Protein AF-A0A2S6TE26-F1 (afdb_monomer_lite)

Sequence (71 aa):
MPVIDIHTHSLSDNWLKLVREKGRPELDIGKNAKGGEFLVEFGTPSMAFHKAMFDYEQRIRDMDAEAIDVS

Foldseek 3Di:
DAAADPDDAADEPVNVVCCPVPVPPQWDWDADPVRFIAIDGNNHTDGTDDPCSHDVVVVVVVCVVVRHPYD

pLDDT: mean 96.61, std 2.17, range [86.75, 98.69]

Structure (mmCIF, N/CA/C/O backbone):
data_AF-A0A2S6TE26-F1
#
_entry.id   AF-A0A2S6TE26-F1
#
loop_
_atom_site.group_PDB
_atom_site.id
_atom_site.type_symbol
_atom_site.label_atom_id
_atom_site.label_alt_id
_atom_site.label_comp_id
_atom_site.label_asym_id
_atom_site.label_entity_id
_atom_site.label_seq_id
_atom_site.pdbx_PDB_ins_code
_atom_site.Cartn_x
_atom_site.Cartn_y
_atom_site.Cartn_z
_atom_site.occupancy
_atom_site.B_iso_or_equiv
_atom_site.auth_seq_id
_atom_site.auth_comp_id
_atom_site.auth_asym_id
_atom_site.auth_atom_id
_atom_site.pdbx_PDB_model_num
ATOM 1 N N . MET A 1 1 ? -9.982 -1.870 26.427 1.00 86.75 1 MET A N 1
ATOM 2 C CA . MET A 1 1 ? -8.676 -1.347 25.965 1.00 86.75 1 MET A CA 1
ATOM 3 C C . MET A 1 1 ? -8.713 -1.336 24.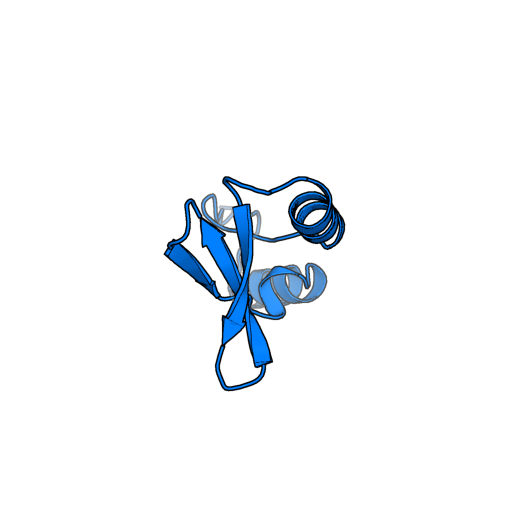449 1.00 86.75 1 MET A C 1
ATOM 5 O O . MET A 1 1 ? -9.312 -2.274 23.938 1.00 86.75 1 MET A O 1
ATOM 9 N N . PRO A 1 2 ? -8.138 -0.330 23.769 1.00 97.44 2 PRO A N 1
ATOM 10 C CA . PRO A 1 2 ? -8.105 -0.315 22.309 1.00 97.44 2 PRO A CA 1
ATOM 11 C C . PRO A 1 2 ? -7.214 -1.438 21.759 1.00 97.44 2 PRO A C 1
ATOM 13 O O . PRO A 1 2 ? -6.154 -1.716 22.330 1.00 97.44 2 PRO A O 1
ATOM 16 N N . VAL A 1 3 ? -7.639 -2.062 20.664 1.00 98.44 3 VAL A N 1
ATOM 17 C CA . VAL A 1 3 ? -6.859 -3.007 19.855 1.00 98.44 3 VAL A CA 1
ATOM 18 C C . VAL A 1 3 ? -6.093 -2.213 18.800 1.00 98.44 3 VAL A C 1
ATOM 20 O O . VAL A 1 3 ? -6.687 -1.455 18.036 1.00 98.44 3 VAL A O 1
ATOM 23 N N . ILE A 1 4 ? -4.766 -2.361 18.780 1.00 98.44 4 ILE A N 1
ATOM 24 C CA . ILE A 1 4 ? -3.878 -1.572 17.918 1.00 98.44 4 ILE A CA 1
ATOM 25 C C . ILE A 1 4 ? -3.062 -2.516 17.033 1.00 98.44 4 ILE A C 1
ATOM 27 O O . ILE A 1 4 ? -2.266 -3.306 17.548 1.00 98.44 4 ILE A O 1
ATOM 31 N N . ASP A 1 5 ? -3.230 -2.398 15.717 1.00 98.31 5 ASP A N 1
ATOM 32 C CA . ASP A 1 5 ? -2.409 -3.074 14.710 1.00 98.31 5 ASP A CA 1
ATOM 33 C C . ASP A 1 5 ? -1.293 -2.142 14.229 1.00 98.31 5 ASP A C 1
ATOM 35 O O . ASP A 1 5 ? -1.495 -1.275 13.387 1.00 98.31 5 ASP A O 1
ATOM 39 N N . ILE A 1 6 ? -0.087 -2.325 14.762 1.00 97.94 6 ILE A N 1
ATOM 40 C CA . ILE A 1 6 ? 1.079 -1.508 14.395 1.00 97.94 6 ILE A CA 1
ATOM 41 C C . ILE A 1 6 ? 1.822 -2.016 13.150 1.00 97.94 6 ILE A C 1
ATOM 43 O O . ILE A 1 6 ? 2.857 -1.448 12.796 1.00 97.94 6 ILE A O 1
ATOM 47 N N . HIS A 1 7 ? 1.383 -3.117 12.531 1.00 97.75 7 HIS A N 1
ATOM 48 C CA . HIS A 1 7 ? 2.102 -3.740 11.422 1.00 97.75 7 HIS A CA 1
ATOM 49 C C . HIS A 1 7 ? 1.155 -4.113 10.286 1.00 97.75 7 HIS A C 1
ATOM 51 O O . HIS A 1 7 ? 0.900 -5.282 9.997 1.00 97.75 7 HIS A O 1
ATOM 57 N N . THR A 1 8 ? 0.762 -3.084 9.545 1.00 95.06 8 THR A N 1
ATOM 58 C CA . THR A 1 8 ? 0.034 -3.217 8.289 1.00 95.06 8 THR A CA 1
ATOM 59 C C . THR A 1 8 ? 0.691 -2.424 7.167 1.00 95.06 8 THR A C 1
ATOM 61 O O . THR A 1 8 ? 1.527 -1.554 7.409 1.00 95.06 8 THR A O 1
ATOM 64 N N . HIS A 1 9 ? 0.280 -2.701 5.931 1.00 93.88 9 HIS A N 1
ATOM 65 C CA . HIS A 1 9 ? 0.742 -2.001 4.739 1.00 93.88 9 HIS A CA 1
ATOM 66 C C . HIS A 1 9 ? -0.440 -1.661 3.831 1.00 93.88 9 HIS A C 1
ATOM 68 O O . HIS A 1 9 ? -1.231 -2.536 3.479 1.00 93.88 9 HIS A O 1
ATOM 74 N N . SER A 1 10 ? -0.494 -0.406 3.388 1.00 96.00 10 SER A N 1
ATOM 75 C CA . SER A 1 10 ? -1.334 0.051 2.278 1.00 96.00 10 SER A CA 1
ATOM 76 C C . SER A 1 10 ? -0.467 0.798 1.271 1.00 96.00 10 SER A C 1
ATOM 78 O O . SER A 1 10 ? 0.516 1.450 1.630 1.00 96.00 10 SER A O 1
ATOM 80 N N . LEU A 1 11 ? -0.839 0.723 0.001 1.00 96.94 11 LEU A N 1
ATOM 81 C CA . LEU A 1 11 ? -0.163 1.377 -1.109 1.00 96.94 11 LEU A CA 1
ATOM 82 C C . LEU A 1 11 ? -1.067 2.474 -1.662 1.00 96.94 11 LEU A C 1
ATOM 84 O O . LEU A 1 11 ? -2.283 2.324 -1.721 1.00 96.94 11 LEU A O 1
ATOM 88 N N . SER A 1 12 ? -0.466 3.575 -2.106 1.00 97.00 12 SER A N 1
ATOM 89 C CA . SER A 1 12 ? -1.205 4.642 -2.783 1.00 97.00 12 SER A CA 1
ATOM 90 C C . SER A 1 12 ? -0.962 4.605 -4.287 1.00 97.00 12 SER A C 1
ATOM 92 O O . SER A 1 12 ? 0.137 4.277 -4.748 1.00 97.00 12 SER A O 1
ATOM 94 N N . ASP A 1 13 ? -1.956 5.043 -5.057 1.00 96.00 13 ASP A N 1
ATOM 95 C CA . ASP A 1 13 ? -1.816 5.223 -6.506 1.00 96.00 13 ASP A CA 1
ATOM 96 C C . ASP A 1 13 ? -0.693 6.212 -6.853 1.00 96.00 13 ASP A C 1
ATOM 98 O O . ASP A 1 13 ? 0.031 6.030 -7.832 1.00 96.00 13 ASP A O 1
ATOM 102 N N . ASN A 1 14 ? -0.491 7.238 -6.017 1.00 97.81 14 ASN A N 1
ATOM 103 C CA . ASN A 1 14 ? 0.586 8.214 -6.186 1.00 97.81 14 ASN A CA 1
ATOM 104 C C . ASN A 1 14 ? 1.974 7.589 -6.004 1.00 97.81 14 ASN A C 1
ATOM 106 O O . ASN A 1 14 ? 2.889 7.913 -6.763 1.00 97.81 14 ASN A O 1
ATOM 110 N N . TRP A 1 15 ? 2.139 6.683 -5.036 1.00 97.44 15 TRP A N 1
ATOM 111 C CA . TRP A 1 15 ? 3.383 5.928 -4.883 1.00 97.44 15 TRP A CA 1
ATOM 112 C C . TRP A 1 15 ? 3.629 5.034 -6.100 1.00 97.44 15 TRP A C 1
ATOM 114 O O . TRP A 1 15 ? 4.712 5.077 -6.681 1.00 97.44 15 TRP A O 1
ATOM 124 N N . LEU A 1 16 ? 2.609 4.297 -6.553 1.00 97.00 16 LEU A N 1
ATOM 125 C CA . LEU A 1 16 ? 2.731 3.431 -7.727 1.00 97.00 16 LEU A CA 1
ATOM 126 C C . LEU A 1 16 ? 3.097 4.236 -8.983 1.00 97.00 16 LEU A C 1
ATOM 128 O O . LEU A 1 16 ? 3.953 3.821 -9.766 1.00 97.00 16 LEU A O 1
ATOM 132 N N . LYS A 1 17 ? 2.495 5.417 -9.158 1.00 98.00 17 LYS A N 1
ATOM 13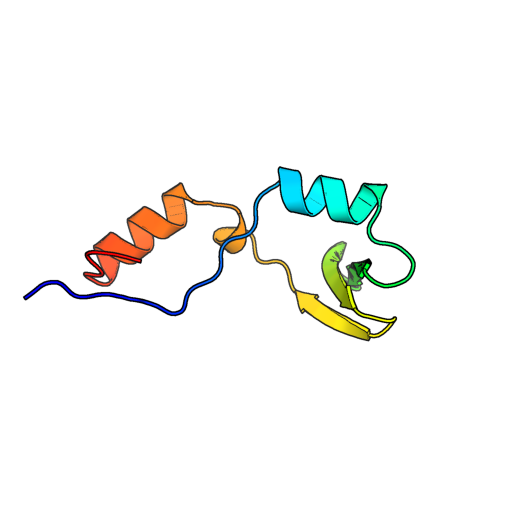3 C CA . LYS A 1 17 ? 2.846 6.363 -10.222 1.00 98.00 17 LYS A CA 1
ATOM 134 C C . LYS A 1 17 ? 4.310 6.799 -10.127 1.00 98.00 17 LYS A C 1
ATOM 136 O O . LYS A 1 17 ? 5.017 6.749 -11.130 1.00 98.00 17 LYS A O 1
ATOM 141 N N . LEU A 1 18 ? 4.780 7.167 -8.934 1.00 98.25 18 LEU A N 1
ATOM 142 C CA . LEU A 1 18 ? 6.165 7.584 -8.716 1.00 98.25 18 LEU A CA 1
ATOM 143 C C . LEU A 1 18 ? 7.163 6.467 -9.055 1.00 98.25 18 LEU A C 1
ATOM 145 O O . LEU A 1 18 ? 8.167 6.735 -9.712 1.00 98.25 18 LEU A O 1
ATOM 149 N N . VAL A 1 19 ? 6.872 5.220 -8.667 1.00 97.94 19 VAL A N 1
ATOM 150 C CA . VAL A 1 19 ? 7.708 4.058 -9.014 1.00 97.94 19 VAL A CA 1
ATOM 151 C C . VAL A 1 19 ? 7.772 3.866 -10.529 1.00 97.94 19 VAL A C 1
ATOM 153 O O . VAL A 1 19 ? 8.853 3.668 -11.074 1.00 97.94 19 VAL A O 1
ATOM 156 N N . ARG A 1 20 ? 6.650 3.996 -11.245 1.00 97.44 20 ARG A N 1
ATOM 157 C CA . ARG A 1 20 ? 6.652 3.892 -12.716 1.00 97.44 20 ARG A CA 1
ATOM 158 C C . ARG A 1 20 ? 7.450 5.002 -13.393 1.00 97.44 20 ARG A C 1
ATOM 160 O O . ARG A 1 20 ? 8.086 4.752 -14.411 1.00 97.44 20 ARG A O 1
ATOM 167 N N . GLU A 1 21 ? 7.394 6.218 -12.857 1.00 98.25 21 GLU A N 1
ATOM 168 C CA . GLU A 1 21 ? 8.070 7.380 -13.440 1.00 98.25 21 GLU A CA 1
ATOM 169 C C . GLU A 1 21 ? 9.571 7.415 -13.130 1.00 98.25 21 GLU A C 1
ATOM 171 O O . GLU A 1 21 ? 10.350 7.885 -13.959 1.00 98.25 21 GLU A O 1
ATOM 176 N N . LYS A 1 22 ? 9.978 6.972 -11.933 1.00 98.38 22 LYS A N 1
ATOM 177 C CA . LYS A 1 22 ? 11.324 7.235 -11.393 1.00 98.38 22 LYS A CA 1
ATOM 178 C C . LYS A 1 22 ? 11.983 6.055 -10.685 1.00 98.38 22 LYS A C 1
ATOM 180 O O . LYS A 1 22 ? 13.093 6.212 -10.198 1.00 98.38 22 LYS A O 1
ATOM 185 N N . GLY A 1 23 ? 11.312 4.913 -10.576 1.00 97.06 23 GLY A N 1
ATOM 186 C CA . GLY A 1 23 ? 11.789 3.793 -9.765 1.00 97.06 23 GLY A CA 1
ATOM 187 C C . GLY A 1 23 ? 13.025 3.100 -10.330 1.00 97.06 23 GLY A C 1
ATOM 188 O O . GLY A 1 23 ? 13.815 2.561 -9.566 1.00 97.06 23 GLY A O 1
ATOM 189 N N . ARG A 1 24 ? 13.208 3.111 -11.655 1.00 97.38 24 ARG A N 1
ATOM 190 C CA . ARG A 1 24 ? 14.297 2.379 -12.312 1.00 97.38 24 ARG A CA 1
ATOM 191 C C . ARG A 1 24 ? 15.660 3.057 -12.089 1.00 97.38 24 ARG A C 1
ATOM 193 O O . ARG A 1 24 ? 15.729 4.282 -12.192 1.00 97.38 24 ARG A O 1
ATOM 200 N N . PRO A 1 25 ? 16.748 2.271 -11.954 1.00 96.38 25 PRO A N 1
ATOM 201 C CA . PRO A 1 25 ? 16.805 0.814 -12.149 1.00 96.38 25 PRO A CA 1
ATOM 202 C C . PRO A 1 25 ? 16.439 -0.043 -10.924 1.00 96.38 25 PRO A C 1
ATOM 204 O O . PRO A 1 25 ? 16.267 -1.249 -11.088 1.00 96.38 25 PRO A O 1
ATOM 207 N N . GLU A 1 26 ? 16.327 0.527 -9.725 1.00 98.00 26 GLU A N 1
ATOM 208 C CA . GLU A 1 26 ? 16.179 -0.245 -8.484 1.00 98.00 26 GLU A CA 1
ATOM 209 C C . GLU A 1 26 ? 14.770 -0.809 -8.280 1.00 98.00 26 GLU A C 1
ATOM 211 O O . GLU A 1 26 ? 14.625 -1.921 -7.779 1.00 98.00 26 GLU A O 1
ATOM 216 N N . LEU A 1 27 ? 13.740 -0.070 -8.685 1.00 98.19 27 LEU A N 1
ATOM 217 C CA . LEU A 1 27 ? 12.335 -0.443 -8.562 1.00 98.19 27 LEU A CA 1
ATOM 218 C C . LEU A 1 27 ? 11.657 -0.447 -9.934 1.00 98.19 27 LEU A C 1
ATOM 220 O O . LEU A 1 27 ? 11.738 0.518 -10.696 1.00 98.19 27 LEU A O 1
ATOM 224 N N . ASP A 1 28 ? 10.931 -1.517 -10.238 1.00 98.00 28 ASP A N 1
ATOM 225 C CA . ASP A 1 28 ? 10.126 -1.627 -11.454 1.00 98.00 28 ASP A CA 1
ATOM 226 C C . ASP A 1 28 ? 8.790 -2.328 -11.182 1.00 98.00 28 ASP A C 1
ATOM 228 O O . ASP A 1 28 ? 8.614 -2.989 -10.158 1.00 98.00 28 ASP A O 1
ATOM 232 N N . ILE A 1 29 ? 7.838 -2.193 -12.107 1.00 97.75 29 ILE A N 1
ATOM 233 C CA . ILE A 1 29 ? 6.550 -2.889 -12.037 1.00 97.75 29 ILE A CA 1
ATOM 234 C C . ILE A 1 29 ? 6.509 -3.994 -13.091 1.00 97.75 29 ILE A C 1
ATOM 236 O O . ILE A 1 29 ? 6.455 -3.733 -14.295 1.00 97.75 29 ILE A O 1
ATOM 240 N N . GLY A 1 30 ? 6.507 -5.240 -12.623 1.00 96.69 30 GLY A N 1
ATOM 241 C CA . GLY A 1 30 ? 6.371 -6.433 -13.449 1.00 96.69 30 GLY A CA 1
ATOM 242 C C . GLY A 1 30 ? 4.913 -6.840 -13.670 1.00 96.69 30 GLY A C 1
ATOM 243 O O . GLY A 1 30 ? 3.996 -6.353 -13.007 1.00 96.69 30 GLY A O 1
ATOM 244 N N . LYS A 1 31 ? 4.698 -7.777 -14.601 1.00 96.62 31 LYS A N 1
ATOM 245 C CA . LYS A 1 31 ? 3.405 -8.438 -14.840 1.00 96.62 31 LYS A CA 1
ATOM 246 C C . LYS A 1 31 ? 3.577 -9.946 -14.858 1.00 96.62 31 LYS A C 1
ATOM 248 O O . LYS A 1 31 ? 4.509 -10.462 -15.468 1.00 96.62 31 LYS A O 1
ATOM 253 N N . ASN A 1 32 ? 2.674 -10.658 -14.193 1.00 91.19 32 ASN A N 1
ATOM 254 C CA . ASN A 1 32 ? 2.653 -12.117 -14.215 1.00 91.19 32 ASN A CA 1
ATOM 255 C C . ASN A 1 32 ? 1.936 -12.635 -15.475 1.00 91.19 32 ASN A C 1
ATOM 257 O O . ASN A 1 32 ? 1.330 -11.870 -16.226 1.00 91.19 32 ASN A O 1
ATOM 261 N N . ALA A 1 33 ? 1.954 -13.954 -15.690 1.00 92.31 33 ALA A N 1
ATOM 262 C CA . ALA A 1 33 ? 1.337 -14.586 -16.862 1.00 92.31 33 ALA A CA 1
ATOM 263 C C . ALA A 1 33 ? -0.181 -14.336 -16.997 1.00 92.31 33 ALA A C 1
ATOM 265 O O . ALA A 1 33 ? -0.738 -14.495 -18.079 1.00 92.31 33 ALA A O 1
ATOM 266 N N . LYS A 1 34 ? -0.857 -13.943 -15.910 1.00 92.88 34 LYS A N 1
ATOM 267 C CA . LYS A 1 34 ? -2.289 -13.608 -15.878 1.00 92.88 34 LYS A CA 1
ATOM 268 C C . LYS A 1 34 ? -2.547 -12.095 -15.943 1.00 92.88 34 LYS A C 1
ATOM 270 O O . LYS A 1 34 ? -3.684 -11.669 -15.778 1.00 92.88 34 LYS A O 1
ATOM 275 N N . GLY A 1 35 ? -1.508 -11.284 -16.154 1.00 91.50 35 GLY A N 1
ATOM 276 C CA . GLY A 1 35 ? -1.594 -9.825 -16.248 1.00 91.50 35 GLY A CA 1
ATOM 277 C C . GLY A 1 35 ? -1.646 -9.082 -14.910 1.00 91.50 35 GLY A C 1
ATOM 278 O O . GLY A 1 35 ? -1.756 -7.859 -14.921 1.00 91.50 35 GLY A O 1
ATOM 279 N N . GLY A 1 36 ? -1.549 -9.783 -13.775 1.00 93.69 36 GLY A N 1
ATOM 280 C CA . GLY A 1 36 ? -1.465 -9.158 -12.453 1.00 93.69 36 GLY A CA 1
ATOM 281 C C . GLY A 1 36 ? -0.101 -8.509 -12.228 1.00 93.69 36 GLY A C 1
ATOM 282 O O . GLY A 1 36 ? 0.922 -9.079 -12.611 1.00 93.69 36 GLY A O 1
ATOM 283 N N . GLU A 1 37 ? -0.094 -7.326 -11.622 1.00 96.62 37 GLU A N 1
ATOM 284 C CA . GLU A 1 37 ? 1.124 -6.549 -11.395 1.00 96.62 37 GLU A CA 1
ATOM 285 C C . GLU A 1 37 ? 1.814 -6.902 -10.073 1.00 96.62 37 GLU A C 1
ATOM 287 O O . GLU A 1 37 ? 1.181 -7.357 -9.116 1.00 96.62 37 GLU A O 1
ATOM 292 N N . PHE A 1 38 ? 3.129 -6.702 -10.034 1.00 97.00 38 PHE A N 1
ATOM 293 C CA . PHE A 1 38 ? 3.954 -6.899 -8.846 1.00 97.00 38 PHE A CA 1
ATOM 294 C C . PHE A 1 38 ? 5.155 -5.950 -8.847 1.00 97.00 38 PHE A C 1
ATOM 296 O O . PHE A 1 38 ? 5.626 -5.536 -9.909 1.00 97.00 38 PHE A O 1
ATOM 303 N N . LEU A 1 39 ? 5.663 -5.635 -7.658 1.00 97.62 39 LEU A N 1
ATOM 304 C CA . LEU A 1 39 ? 6.909 -4.902 -7.478 1.00 97.62 39 LEU A CA 1
ATOM 305 C C . LEU A 1 39 ? 8.106 -5.802 -7.808 1.00 97.62 39 LEU A C 1
ATOM 307 O O . LEU A 1 39 ? 8.162 -6.963 -7.394 1.00 97.62 39 LEU A O 1
ATOM 311 N N . VAL A 1 40 ? 9.059 -5.249 -8.549 1.00 98.12 40 VAL A N 1
ATOM 312 C CA . VAL A 1 40 ? 10.381 -5.819 -8.798 1.00 98.12 40 VAL A CA 1
ATOM 313 C C . VAL A 1 40 ? 11.407 -4.932 -8.111 1.00 98.12 40 VAL A C 1
ATOM 315 O O . VAL A 1 40 ? 11.511 -3.753 -8.437 1.00 98.12 40 VAL A O 1
ATOM 318 N N . GLU A 1 41 ? 12.180 -5.509 -7.199 1.00 97.94 41 GLU A N 1
ATOM 319 C CA . GLU A 1 41 ? 13.264 -4.841 -6.481 1.00 97.94 41 GLU A CA 1
ATOM 320 C C . GLU A 1 41 ? 14.598 -5.411 -6.956 1.00 97.94 41 GLU A C 1
ATOM 322 O O . GLU A 1 41 ? 14.832 -6.618 -6.891 1.00 97.94 41 GLU A O 1
ATOM 327 N N . PHE A 1 42 ? 15.467 -4.551 -7.484 1.00 97.62 42 PHE A N 1
ATOM 328 C CA . PHE A 1 42 ? 16.787 -4.911 -8.008 1.00 97.62 42 PHE A CA 1
ATOM 329 C C . PHE A 1 42 ? 16.742 -6.101 -8.986 1.00 97.62 42 PHE A C 1
ATOM 331 O O . PHE A 1 42 ? 17.576 -7.005 -8.950 1.00 97.62 42 PHE A O 1
ATOM 338 N N . GLY A 1 43 ? 15.727 -6.122 -9.855 1.00 96.88 43 GLY A N 1
ATOM 339 C CA . GLY A 1 43 ? 15.509 -7.189 -10.838 1.00 96.88 43 GLY A CA 1
ATOM 340 C C . GLY A 1 43 ? 14.829 -8.454 -10.298 1.00 96.88 43 GLY A C 1
ATOM 341 O O . GLY A 1 43 ? 14.606 -9.385 -11.071 1.00 96.88 43 GLY A O 1
ATOM 342 N N . THR A 1 44 ? 14.453 -8.497 -9.016 1.00 96.81 44 THR A N 1
ATOM 343 C CA . THR A 1 44 ? 13.791 -9.650 -8.384 1.00 96.81 44 THR A CA 1
ATOM 344 C C . THR A 1 44 ? 12.330 -9.334 -8.035 1.00 96.81 44 THR A C 1
ATOM 346 O O . THR A 1 44 ? 12.076 -8.338 -7.363 1.00 96.81 44 THR A O 1
ATOM 349 N N . PRO A 1 45 ? 11.344 -10.155 -8.449 1.00 96.06 45 PRO A N 1
ATOM 350 C CA . PRO A 1 45 ? 9.959 -10.016 -7.993 1.00 96.06 45 PRO A CA 1
ATOM 351 C C . PRO A 1 45 ? 9.86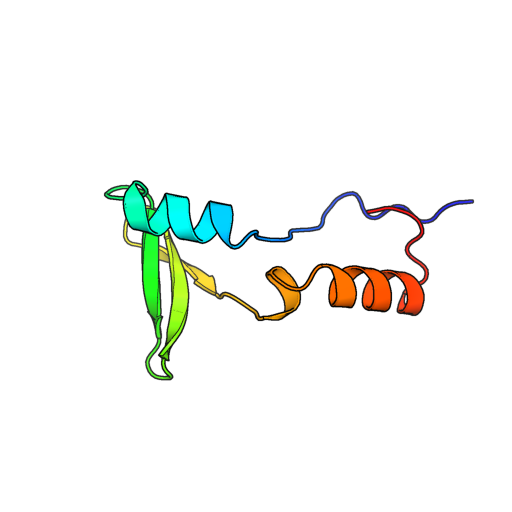4 -10.110 -6.464 1.00 96.06 45 PRO A C 1
ATOM 353 O O . PRO A 1 45 ? 10.305 -11.111 -5.898 1.00 96.06 45 PRO A O 1
ATOM 356 N N . SER A 1 46 ? 9.274 -9.111 -5.806 1.00 95.12 46 SER A N 1
ATOM 357 C CA . SER A 1 46 ? 9.227 -9.047 -4.337 1.00 95.12 46 SER A CA 1
ATOM 358 C C . SER A 1 46 ? 7.816 -9.026 -3.749 1.00 95.12 46 SER A C 1
ATOM 360 O O . SER A 1 46 ? 7.570 -9.694 -2.747 1.00 95.12 46 SER A O 1
ATOM 362 N N . MET A 1 47 ? 6.862 -8.323 -4.373 1.00 95.38 47 MET A N 1
ATOM 363 C CA . MET A 1 47 ? 5.512 -8.172 -3.815 1.00 95.38 47 MET A CA 1
ATOM 364 C C . MET A 1 47 ? 4.433 -8.141 -4.896 1.00 95.38 47 MET A C 1
ATOM 366 O O . MET A 1 47 ? 4.390 -7.232 -5.722 1.00 95.38 47 MET A O 1
ATOM 370 N N . ALA A 1 48 ? 3.514 -9.107 -4.861 1.00 95.12 48 ALA A N 1
ATOM 371 C CA . ALA A 1 48 ? 2.321 -9.086 -5.702 1.00 95.12 48 ALA A CA 1
ATOM 372 C C . ALA A 1 48 ? 1.321 -8.034 -5.210 1.00 95.12 48 ALA A C 1
ATOM 374 O O . ALA A 1 48 ? 1.042 -7.944 -4.015 1.00 95.12 48 ALA A O 1
ATOM 375 N N . PHE A 1 49 ? 0.749 -7.264 -6.134 1.00 95.25 49 PHE A N 1
ATOM 376 C CA . PHE A 1 49 ? -0.254 -6.268 -5.785 1.00 95.25 49 PHE A CA 1
ATOM 377 C C . PHE A 1 49 ? -1.639 -6.902 -5.663 1.00 95.25 49 PHE A C 1
ATOM 379 O O . PHE A 1 49 ? -2.180 -7.467 -6.617 1.00 95.25 49 PHE A O 1
ATOM 386 N N . HIS A 1 50 ? -2.237 -6.756 -4.484 1.00 92.19 50 HIS A N 1
ATOM 387 C CA . HIS A 1 50 ? -3.634 -7.088 -4.234 1.00 92.19 50 HIS A CA 1
ATOM 388 C C . HIS A 1 50 ? -4.479 -5.817 -4.247 1.00 92.19 50 HIS A C 1
ATOM 390 O O . HIS A 1 50 ? -4.064 -4.792 -3.716 1.00 92.19 50 HIS A O 1
ATOM 396 N N . LYS A 1 51 ? -5.695 -5.885 -4.803 1.00 92.62 51 LYS A N 1
ATOM 397 C CA . LYS A 1 51 ? -6.607 -4.726 -4.867 1.00 92.62 51 LYS A CA 1
ATOM 398 C C . LYS A 1 51 ? -6.849 -4.088 -3.494 1.00 92.62 51 LYS A C 1
ATOM 400 O O . LYS A 1 51 ? -6.841 -2.871 -3.393 1.00 92.62 51 LYS A O 1
ATOM 405 N N . ALA A 1 52 ? -6.983 -4.911 -2.452 1.00 94.38 52 ALA A N 1
ATOM 406 C CA . ALA A 1 52 ? -7.193 -4.451 -1.080 1.00 94.38 52 ALA A CA 1
ATOM 407 C C . ALA A 1 52 ? -6.044 -3.577 -0.542 1.00 94.38 52 ALA A C 1
ATOM 409 O O . ALA A 1 52 ? -6.285 -2.727 0.302 1.00 94.38 52 ALA A O 1
ATOM 410 N N . MET A 1 53 ? -4.815 -3.717 -1.060 1.00 95.88 53 MET A N 1
ATOM 411 C CA . MET A 1 53 ? -3.690 -2.864 -0.649 1.00 95.88 53 MET A CA 1
ATOM 412 C C . MET A 1 53 ? -3.887 -1.399 -1.054 1.00 95.88 53 MET A C 1
ATOM 414 O O . MET A 1 53 ? -3.286 -0.529 -0.436 1.00 95.88 53 MET A O 1
ATOM 418 N N . PHE A 1 54 ? -4.700 -1.126 -2.079 1.00 96.94 54 PHE A N 1
ATOM 419 C CA . PHE A 1 54 ? -4.975 0.221 -2.594 1.00 96.94 54 PHE A CA 1
ATOM 420 C C . PHE A 1 54 ? -6.354 0.755 -2.166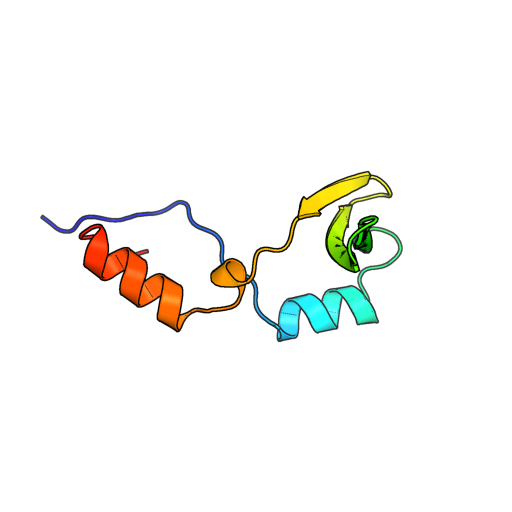 1.00 96.94 54 PHE A C 1
ATOM 422 O O . PHE A 1 54 ? -6.669 1.916 -2.415 1.00 96.94 54 PHE A O 1
ATOM 429 N N . ASP A 1 55 ? -7.185 -0.077 -1.532 1.00 97.19 55 ASP A N 1
ATOM 430 C CA . ASP A 1 55 ? -8.549 0.265 -1.126 1.00 97.19 55 ASP A CA 1
ATOM 431 C C . ASP A 1 55 ? -8.597 0.573 0.377 1.00 97.19 55 ASP A C 1
ATOM 433 O O . ASP A 1 55 ? -8.785 -0.301 1.226 1.00 97.19 55 ASP A O 1
ATOM 437 N N . TYR A 1 56 ? -8.409 1.851 0.704 1.00 96.81 56 TYR A N 1
ATOM 438 C CA . TYR A 1 56 ? -8.439 2.328 2.086 1.00 96.81 56 TYR A CA 1
ATOM 439 C C . TYR A 1 56 ? -9.813 2.160 2.742 1.00 96.81 56 TYR A C 1
ATOM 441 O O . TYR A 1 56 ? -9.879 1.922 3.944 1.00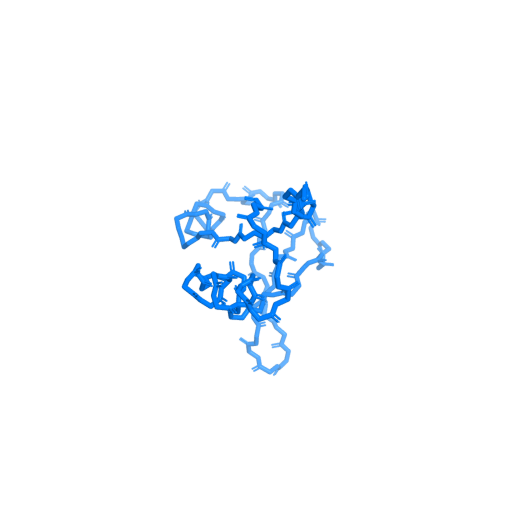 96.81 56 TYR A O 1
ATOM 449 N N . GLU A 1 57 ? -10.911 2.238 1.986 1.00 97.62 57 GLU A N 1
ATOM 450 C CA . GLU A 1 57 ? -12.241 2.018 2.558 1.00 97.62 57 GLU A CA 1
ATOM 451 C C . GLU A 1 57 ? -12.450 0.548 2.920 1.00 97.62 57 GLU A C 1
ATOM 453 O O . GLU A 1 57 ? -13.027 0.246 3.964 1.00 97.62 57 GLU A O 1
ATOM 458 N N . GLN A 1 58 ? -11.960 -0.375 2.084 1.00 97.38 58 GLN A N 1
ATOM 459 C CA . GLN A 1 58 ? -11.956 -1.796 2.417 1.00 97.38 58 GLN A CA 1
ATOM 460 C C . GLN A 1 58 ? -11.144 -2.056 3.679 1.00 97.38 58 GLN A C 1
ATOM 462 O O . GLN A 1 58 ? -11.620 -2.784 4.542 1.00 97.38 58 GLN A O 1
ATOM 467 N N . ARG A 1 59 ? -9.982 -1.411 3.836 1.00 96.88 59 ARG A N 1
ATOM 468 C CA . ARG A 1 59 ? -9.184 -1.536 5.060 1.00 96.88 59 ARG A CA 1
ATOM 469 C C . ARG A 1 59 ? -9.974 -1.133 6.306 1.00 96.88 59 ARG A C 1
ATOM 471 O O . ARG A 1 59 ? -9.909 -1.857 7.291 1.00 96.88 59 ARG A O 1
ATOM 478 N N . ILE A 1 60 ? -10.733 -0.036 6.266 1.00 98.25 60 ILE A N 1
ATOM 479 C CA . ILE A 1 60 ? -11.579 0.368 7.401 1.00 98.25 60 ILE A CA 1
ATOM 480 C C . ILE A 1 60 ? -12.676 -0.668 7.672 1.00 98.25 60 ILE A C 1
ATOM 482 O O . ILE A 1 60 ? -12.865 -1.055 8.819 1.00 98.25 60 ILE A O 1
ATOM 486 N N . ARG A 1 61 ? -13.339 -1.192 6.632 1.00 98.38 61 ARG A N 1
ATOM 487 C CA . ARG A 1 61 ? -14.338 -2.266 6.798 1.00 98.38 61 ARG A CA 1
ATOM 488 C C . ARG A 1 61 ? -13.740 -3.535 7.413 1.00 98.38 61 ARG A C 1
ATOM 490 O O . ARG A 1 61 ? -14.389 -4.169 8.240 1.00 98.38 61 ARG A O 1
ATOM 497 N N . ASP A 1 62 ? -12.523 -3.898 7.016 1.00 97.62 62 ASP A N 1
ATOM 498 C CA . ASP A 1 62 ? -11.809 -5.055 7.563 1.00 97.62 62 ASP A CA 1
ATOM 499 C C . ASP A 1 62 ? -11.384 -4.805 9.020 1.00 97.62 62 ASP A C 1
ATOM 501 O O . ASP A 1 62 ? -11.503 -5.696 9.855 1.00 97.62 62 ASP A O 1
ATOM 505 N N . MET A 1 63 ? -10.950 -3.582 9.353 1.00 98.50 63 MET A N 1
ATOM 506 C CA . MET A 1 63 ? -10.661 -3.180 10.734 1.00 98.50 63 MET A CA 1
ATOM 507 C C . MET A 1 63 ? -11.907 -3.276 11.623 1.00 98.50 63 MET A C 1
ATOM 509 O O . MET A 1 63 ? -11.825 -3.851 12.706 1.00 98.50 63 MET A O 1
ATOM 513 N N . ASP A 1 64 ? -13.061 -2.795 11.150 1.00 98.69 64 ASP A N 1
ATOM 514 C CA . ASP A 1 64 ? -14.337 -2.907 11.868 1.00 98.69 64 ASP A CA 1
ATOM 515 C C . ASP A 1 64 ? -14.741 -4.375 12.089 1.00 98.69 64 ASP A C 1
ATOM 517 O O . ASP A 1 64 ? -15.189 -4.746 13.176 1.00 98.69 64 ASP A O 1
ATOM 521 N N . ALA A 1 65 ? -14.572 -5.226 11.069 1.00 98.50 65 ALA A N 1
ATOM 522 C CA . ALA A 1 65 ? -14.918 -6.646 11.136 1.00 98.50 65 ALA A CA 1
ATOM 523 C C . ALA A 1 65 ? -14.046 -7.428 12.133 1.00 98.50 65 ALA A C 1
ATOM 525 O O . ALA A 1 65 ? -14.545 -8.327 12.811 1.00 98.50 65 ALA A O 1
ATOM 526 N N . GLU A 1 66 ? -12.769 -7.059 12.247 1.00 98.19 66 GLU A N 1
ATOM 527 C CA . GLU A 1 66 ? -11.786 -7.703 13.128 1.00 98.19 66 GLU A CA 1
ATOM 528 C C . GLU A 1 66 ? -11.618 -6.983 14.480 1.00 98.19 66 GLU A C 1
ATOM 530 O O . GLU A 1 66 ? -10.772 -7.364 15.290 1.00 98.19 66 GLU A O 1
ATOM 535 N N . ALA A 1 67 ? -12.428 -5.951 14.742 1.00 98.19 67 ALA A N 1
ATOM 536 C CA . ALA A 1 67 ? -12.369 -5.116 15.942 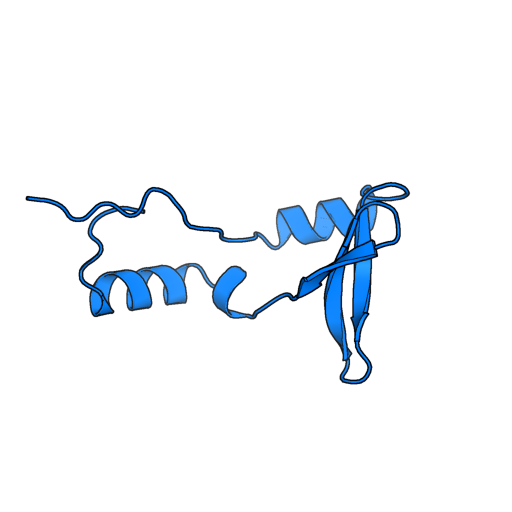1.00 98.19 67 ALA A CA 1
ATOM 537 C C . ALA A 1 67 ? -10.979 -4.488 16.198 1.00 98.19 67 ALA A C 1
ATOM 539 O O . ALA A 1 67 ? -10.515 -4.426 17.339 1.00 98.19 67 ALA A O 1
ATOM 540 N N . ILE A 1 68 ? -10.313 -4.020 15.136 1.00 98.69 68 ILE A N 1
ATOM 541 C CA . ILE A 1 68 ? -9.080 -3.224 15.207 1.00 98.69 68 ILE A CA 1
ATOM 542 C C . ILE A 1 68 ? -9.467 -1.746 15.308 1.00 98.69 68 ILE A C 1
ATOM 544 O O . ILE A 1 68 ? -9.929 -1.151 14.338 1.00 98.69 68 ILE A O 1
ATOM 548 N N . ASP A 1 69 ? -9.236 -1.136 16.470 1.00 98.56 69 ASP A N 1
ATOM 549 C CA . ASP A 1 69 ? -9.611 0.262 16.714 1.00 98.56 69 ASP A CA 1
ATOM 550 C C . ASP A 1 69 ? -8.661 1.258 16.026 1.00 98.56 69 ASP A C 1
ATOM 552 O O . ASP A 1 69 ? -9.073 2.347 15.627 1.00 98.56 69 ASP A O 1
ATOM 556 N N . VAL A 1 70 ? -7.370 0.914 15.925 1.00 98.06 70 VAL A N 1
ATOM 557 C CA . VAL A 1 70 ? -6.325 1.769 15.339 1.00 98.06 70 VAL A CA 1
ATOM 558 C C . VAL A 1 70 ? -5.339 0.922 14.549 1.00 98.06 70 VAL A C 1
ATOM 560 O O . VAL A 1 70 ? -4.913 -0.136 15.017 1.00 98.06 70 VAL A O 1
ATOM 563 N N . SER A 1 71 ? -4.939 1.421 13.380 1.00 96.00 71 SER A N 1
ATOM 564 C CA . SER A 1 71 ? -3.898 0.826 12.551 1.00 96.00 71 SER A CA 1
ATOM 565 C C . SER A 1 71 ? -3.001 1.875 11.912 1.00 96.00 71 SER A C 1
ATOM 567 O O . SER A 1 71 ? -3.512 2.982 11.630 1.00 96.00 71 SER A O 1
#

Radius of gyration: 14.89 Å; chains: 1; bounding box: 32×23×43 Å

Secondary structure (DSSP, 8-state):
---B--------HHHHHHHHHH-TTTEEEEE-TTS-EEEEETTEEEEEPPGGGT-HHHHHHHHHHTT--B-